Protein AF-A0A081NH70-F1 (afdb_monomer)

Mean predicted aligned error: 4.5 Å

Secondary structure (DSSP, 8-state):
-BHHHHTTT--HHHHHHHHHHHHHHHHHTTT-TT--EEEEEESSS--SBPHHHHHHHHTSTTEEEEEESSS-TTSPP-GGG-S-TTTSPPS-HHHHHHHTT--EE---EE-IIIIIHHHHHHHHHHT-EE---GGGEE-----

Radius of gyration: 14.25 Å; Cα contacts (8 Å, |Δi|>4): 231; chains: 1; bounding box: 35×32×35 Å

InterPro domains:
  IPR036380 Isochorismatase-like superfamily [G3DSA:3.40.50.850] (1-143)
  IPR036380 Isochorismatase-like superfamily [SSF52499] (1-140)

Sequence (143 aa):
MQTGFKDQQFDPVEVERVLSEQVRLATLLLSNDWVVFVNVNFAMDKGKTLPELLVALKAKRSYHYFLKDSYDSFEPLNIAKSWDVAEAIPGRLKPFLQREGVVDVMPVGCFDSACVRATAEGAKKAGFGVMVDRELNITVNRQ

Solvent-accessible surface area (backbone atoms only — not comparable to full-atom values): 8140 Å² total; per-residue (Å²): 84,32,46,49,43,58,82,73,58,48,45,69,70,59,47,53,54,24,51,52,52,47,34,51,52,42,56,72,44,50,86,40,85,90,57,73,46,77,49,66,44,61,35,55,100,29,64,54,64,37,66,74,49,46,55,42,47,65,72,26,88,54,47,45,43,38,60,22,77,60,53,32,57,57,51,75,52,62,66,94,63,45,83,70,65,85,82,30,59,89,74,48,50,58,68,51,40,56,73,73,65,57,55,67,44,69,61,69,33,56,34,37,89,46,30,31,43,38,26,45,53,35,40,44,75,74,70,33,47,71,51,76,59,69,77,42,28,41,63,84,55,85,128

Nearest PDB structures (foldseek):
  3hb7-assembly4_G  TM=7.743E-01  e=7.559E-04  Alkaliphilus metalliredigens QYMF
  3uao-assembly1_A  TM=6.728E-01  e=6.604E-04  Bordetella bronchiseptica
  4l08-assembly3_F  TM=6.247E-01  e=2.727E-03  Pseudomonas putida S16
  2fq1-assembly1_B  TM=7.405E-01  e=1.475E-02  Escherichia coli
  3kl2-assembly1_C  TM=5.100E-01  e=8.034E-03  Streptomyces avermitilis

pLDDT: mean 88.59, std 11.68, range [38.16, 98.38]

Structure (mmCIF, N/CA/C/O backbone):
data_AF-A0A081NH70-F1
#
_entry.id   AF-A0A081NH70-F1
#
loop_
_atom_site.group_PDB
_atom_site.id
_atom_site.type_symbol
_atom_site.label_atom_id
_atom_site.label_alt_id
_atom_site.label_comp_id
_atom_site.label_asym_id
_atom_site.label_entity_id
_atom_site.label_seq_id
_atom_site.pdbx_PDB_ins_code
_atom_site.Cartn_x
_atom_site.Cartn_y
_atom_site.Cartn_z
_atom_site.occupancy
_atom_site.B_iso_or_equiv
_atom_site.auth_seq_id
_atom_site.auth_comp_id
_atom_site.auth_asym_id
_atom_site.auth_atom_id
_atom_site.pdbx_PDB_model_num
ATOM 1 N N . MET A 1 1 ? 2.413 0.431 -5.819 1.00 89.69 1 MET A N 1
ATOM 2 C CA . MET A 1 1 ? 2.425 -0.165 -7.176 1.00 89.69 1 MET A CA 1
ATOM 3 C C . MET A 1 1 ? 2.449 0.955 -8.211 1.00 89.69 1 MET A C 1
ATOM 5 O O . MET A 1 1 ? 1.394 1.519 -8.477 1.00 89.69 1 MET A O 1
ATOM 9 N N . GLN A 1 2 ? 3.621 1.340 -8.733 1.00 90.56 2 GLN A N 1
ATOM 10 C CA . GLN A 1 2 ? 3.760 2.494 -9.643 1.00 90.56 2 GLN A CA 1
ATOM 11 C C . GLN A 1 2 ? 4.207 2.083 -11.053 1.00 90.56 2 GLN A C 1
ATOM 13 O O . GLN A 1 2 ? 4.913 1.085 -11.210 1.00 90.56 2 GLN A O 1
ATOM 18 N N . THR A 1 3 ? 3.821 2.866 -12.064 1.00 89.56 3 THR A N 1
ATOM 19 C CA . THR A 1 3 ? 4.087 2.596 -13.489 1.00 89.56 3 THR A CA 1
ATOM 20 C C . THR A 1 3 ? 5.574 2.430 -13.794 1.00 89.56 3 THR A C 1
ATOM 22 O O . THR A 1 3 ? 5.955 1.493 -14.486 1.00 89.56 3 THR A O 1
ATOM 25 N N . GLY A 1 4 ? 6.441 3.252 -13.201 1.00 86.25 4 GLY A N 1
ATOM 26 C CA . GLY A 1 4 ? 7.886 3.195 -13.434 1.00 86.25 4 GLY A CA 1
ATOM 27 C C . GLY A 1 4 ? 8.566 1.932 -12.901 1.00 86.25 4 GLY A C 1
ATOM 28 O O . GLY A 1 4 ? 9.689 1.638 -13.303 1.00 86.25 4 GLY A O 1
ATOM 29 N N . PHE A 1 5 ? 7.914 1.165 -12.019 1.00 85.00 5 PHE A N 1
ATOM 30 C CA . PHE A 1 5 ? 8.403 -0.161 -11.628 1.00 85.00 5 PHE A CA 1
ATOM 31 C C . PHE A 1 5 ? 7.911 -1.265 -12.569 1.00 85.00 5 PHE A C 1
ATOM 33 O O . PHE A 1 5 ? 8.676 -2.184 -12.862 1.00 85.00 5 PHE A O 1
ATOM 40 N N . LYS A 1 6 ? 6.675 -1.149 -13.076 1.00 79.81 6 LYS A N 1
ATOM 41 C CA . LYS A 1 6 ? 6.057 -2.134 -13.975 1.00 79.81 6 LYS A CA 1
ATOM 42 C C . LYS A 1 6 ? 6.876 -2.370 -15.233 1.00 79.81 6 LYS A C 1
ATOM 44 O O . LYS A 1 6 ? 7.092 -3.517 -15.596 1.00 79.81 6 LYS A O 1
ATOM 49 N N . ASP A 1 7 ? 7.395 -1.307 -15.829 1.00 72.50 7 ASP A N 1
ATOM 50 C CA . ASP A 1 7 ? 8.094 -1.419 -17.110 1.00 72.50 7 ASP A CA 1
ATOM 51 C C . ASP A 1 7 ? 9.585 -1.787 -16.962 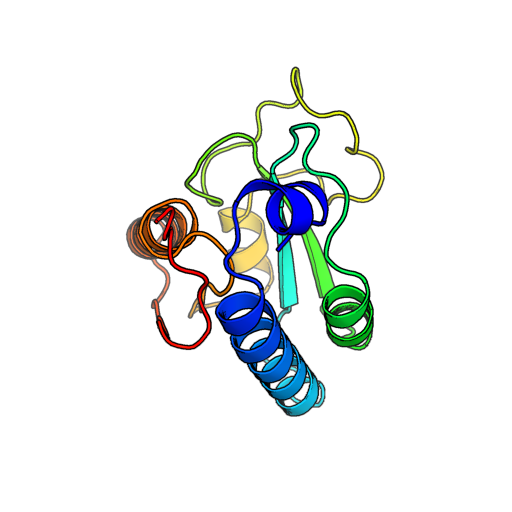1.00 72.50 7 ASP A C 1
ATOM 53 O O . ASP A 1 7 ? 10.261 -2.035 -17.955 1.00 72.50 7 ASP A O 1
ATOM 57 N N . GLN A 1 8 ? 10.129 -1.802 -15.735 1.00 73.88 8 GLN A N 1
ATOM 58 C CA . GLN A 1 8 ? 11.581 -1.901 -15.502 1.00 73.88 8 GLN A CA 1
ATOM 59 C C . GLN A 1 8 ? 12.016 -3.041 -14.573 1.00 73.88 8 GLN A C 1
ATOM 61 O O . GLN A 1 8 ? 13.197 -3.403 -14.568 1.00 73.88 8 GLN A O 1
ATOM 66 N N . GLN A 1 9 ? 11.137 -3.515 -13.687 1.00 79.75 9 GLN A N 1
ATOM 67 C CA . GLN A 1 9 ? 11.554 -4.342 -12.546 1.00 79.75 9 GLN A CA 1
ATOM 68 C C . GLN A 1 9 ? 10.614 -5.494 -12.217 1.00 79.75 9 GLN A C 1
ATOM 70 O O . GLN A 1 9 ? 10.982 -6.322 -11.388 1.00 79.75 9 GLN A O 1
ATOM 75 N N . PHE A 1 10 ? 9.423 -5.536 -12.802 1.00 84.19 10 PHE A N 1
ATOM 76 C CA . PHE A 1 10 ? 8.463 -6.574 -12.480 1.00 84.19 10 PHE A CA 1
ATOM 77 C C . PHE A 1 10 ? 8.412 -7.667 -13.549 1.00 84.19 10 PHE A C 1
ATOM 79 O O . PHE A 1 10 ? 8.490 -7.375 -14.741 1.00 84.19 10 PHE A O 1
ATOM 86 N N . ASP A 1 11 ? 8.207 -8.909 -13.114 1.00 87.94 11 ASP A N 1
ATOM 87 C CA . ASP A 1 11 ? 7.788 -9.991 -14.000 1.00 87.94 11 ASP A CA 1
ATOM 88 C C . ASP A 1 11 ? 6.341 -9.730 -14.480 1.00 87.94 11 ASP A C 1
ATOM 90 O O . ASP A 1 11 ? 5.458 -9.496 -13.646 1.00 87.94 11 ASP A O 1
ATOM 94 N N . PRO A 1 12 ? 6.059 -9.737 -15.799 1.00 87.56 12 PRO A N 1
ATOM 95 C CA . PRO A 1 12 ? 4.729 -9.410 -16.311 1.00 87.56 12 PRO A CA 1
ATOM 96 C C . PRO A 1 12 ? 3.616 -10.340 -15.813 1.00 87.56 12 PRO A C 1
ATOM 98 O O . PRO A 1 12 ? 2.511 -9.867 -15.543 1.00 87.56 12 PRO A O 1
ATOM 101 N N . VAL A 1 13 ? 3.902 -11.639 -15.667 1.00 89.94 13 VAL A N 1
ATOM 102 C CA . VAL A 1 13 ? 2.923 -12.648 -15.235 1.00 89.94 13 VAL A CA 1
ATOM 103 C C . VAL A 1 13 ? 2.610 -12.466 -13.754 1.00 89.94 13 VAL A C 1
ATOM 105 O O . VAL A 1 13 ? 1.446 -12.492 -13.347 1.00 89.94 13 VAL A O 1
ATOM 108 N N . GLU A 1 14 ? 3.636 -12.231 -12.937 1.00 91.19 14 GLU A N 1
ATOM 109 C CA . GLU A 1 14 ? 3.457 -11.944 -11.515 1.00 91.19 14 GLU A CA 1
ATOM 110 C C . GLU A 1 14 ? 2.657 -10.654 -11.300 1.00 91.19 14 GLU A C 1
ATOM 112 O O . GLU A 1 14 ? 1.743 -10.633 -10.474 1.00 91.19 14 GLU A O 1
ATOM 117 N N . VAL A 1 15 ? 2.951 -9.596 -12.064 1.00 90.81 15 VAL A N 1
ATOM 118 C CA . VAL A 1 15 ? 2.226 -8.319 -11.969 1.00 90.81 15 VAL A CA 1
ATOM 119 C C . VAL A 1 15 ? 0.772 -8.470 -12.294 1.00 90.81 15 VAL A C 1
ATOM 121 O O . VAL A 1 15 ? -0.049 -7.961 -11.540 1.00 90.81 15 VAL A O 1
ATOM 124 N N . GLU A 1 16 ? 0.450 -9.121 -13.406 1.00 91.50 16 GLU A N 1
ATOM 125 C CA . GLU A 1 16 ? -0.936 -9.295 -13.816 1.00 91.50 16 GLU A CA 1
ATOM 126 C C . GLU A 1 16 ? -1.724 -10.040 -12.735 1.00 91.50 16 GLU A C 1
ATOM 128 O O . GLU A 1 16 ? -2.778 -9.569 -12.299 1.00 91.50 16 GLU A O 1
ATOM 133 N N . ARG A 1 17 ? -1.162 -11.141 -12.220 1.00 94.38 17 ARG A N 1
ATOM 134 C CA . ARG A 1 17 ? -1.766 -11.928 -11.141 1.00 94.38 17 ARG A CA 1
ATOM 135 C C . ARG A 1 17 ? -1.976 -11.097 -9.872 1.00 94.38 17 ARG A C 1
ATOM 137 O O . ARG A 1 17 ? -3.095 -11.021 -9.369 1.00 94.38 17 ARG A O 1
ATOM 144 N N . VAL A 1 18 ? -0.920 -10.467 -9.355 1.00 95.12 18 VAL A N 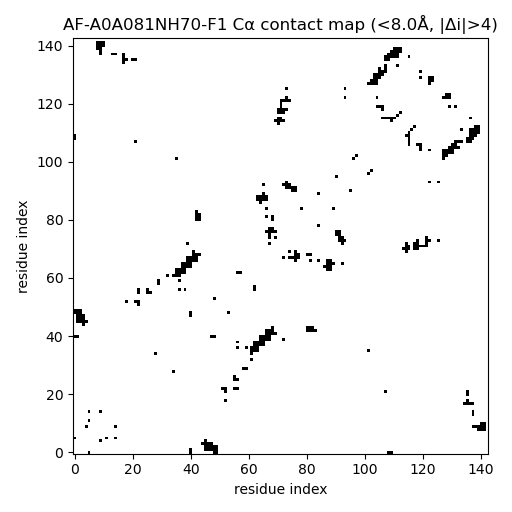1
ATOM 145 C CA . VAL A 1 18 ? -0.972 -9.707 -8.093 1.00 95.12 18 VAL A CA 1
ATOM 146 C C . VAL A 1 18 ? -1.862 -8.474 -8.224 1.00 95.12 18 VAL A C 1
ATOM 148 O O . VAL A 1 18 ? -2.631 -8.174 -7.313 1.00 95.12 18 VAL A O 1
ATOM 151 N N . LEU A 1 19 ? -1.799 -7.763 -9.351 1.00 94.25 19 LEU A N 1
ATOM 152 C CA . LEU A 1 19 ? -2.639 -6.595 -9.606 1.00 94.25 19 LEU A CA 1
ATOM 153 C C . LEU A 1 19 ? -4.120 -6.980 -9.646 1.00 94.25 19 LEU A C 1
ATOM 155 O O . LEU A 1 19 ? -4.935 -6.290 -9.036 1.00 94.25 19 LEU A O 1
ATOM 159 N N . SER A 1 20 ? -4.459 -8.088 -10.312 1.00 95.25 20 SER A N 1
ATOM 160 C CA . SER A 1 20 ? -5.832 -8.597 -10.370 1.00 95.25 20 SER A CA 1
ATOM 161 C C . SER A 1 20 ? -6.367 -8.932 -8.974 1.00 95.25 20 SER A C 1
ATOM 163 O O . SER A 1 20 ? -7.454 -8.488 -8.599 1.00 95.25 20 SER A O 1
ATOM 165 N N . GLU A 1 21 ? -5.568 -9.610 -8.146 1.00 96.94 21 GLU A N 1
ATOM 166 C CA . GLU A 1 21 ? -5.959 -9.943 -6.772 1.00 96.94 21 GLU A CA 1
ATOM 167 C C . GLU A 1 21 ? -6.053 -8.712 -5.857 1.00 96.94 21 GLU A C 1
ATOM 169 O O . GLU A 1 21 ? -6.994 -8.605 -5.069 1.00 96.94 21 GLU A O 1
ATOM 174 N N . GLN A 1 22 ? -5.153 -7.732 -5.992 1.00 96.44 22 GLN A N 1
ATOM 175 C CA . GLN A 1 22 ? -5.254 -6.465 -5.259 1.00 96.44 22 GLN A CA 1
ATOM 176 C C . GLN A 1 22 ? -6.511 -5.677 -5.646 1.00 96.44 22 GLN A C 1
ATOM 178 O O . GLN A 1 22 ? -7.196 -5.149 -4.769 1.00 96.44 22 GLN A O 1
ATOM 183 N N . VAL A 1 23 ? -6.851 -5.613 -6.939 1.00 96.56 23 VAL A N 1
ATOM 184 C CA . VAL A 1 23 ? -8.083 -4.966 -7.419 1.00 96.56 23 VAL A CA 1
ATOM 185 C C . VAL A 1 23 ? -9.318 -5.705 -6.904 1.00 96.56 23 VAL A C 1
ATOM 187 O O . VAL A 1 23 ? -10.270 -5.065 -6.444 1.00 96.56 23 VAL A O 1
ATOM 190 N N . ARG A 1 24 ? -9.303 -7.043 -6.917 1.00 96.69 24 ARG A N 1
ATOM 191 C CA . ARG A 1 24 ? -10.380 -7.877 -6.368 1.00 96.69 24 ARG A CA 1
ATOM 192 C C . ARG A 1 24 ? -10.577 -7.610 -4.877 1.00 96.69 24 ARG A C 1
ATOM 194 O O . ARG A 1 24 ? -11.703 -7.344 -4.460 1.00 96.69 24 ARG A O 1
ATOM 201 N N . LEU A 1 25 ? -9.500 -7.610 -4.091 1.00 96.06 25 LEU A N 1
ATOM 202 C CA . LEU A 1 25 ? -9.542 -7.295 -2.662 1.00 96.06 25 LEU A CA 1
ATOM 203 C C . LEU A 1 25 ? -10.072 -5.877 -2.413 1.00 96.06 25 LEU A C 1
ATOM 205 O O . LEU A 1 25 ? -10.978 -5.699 -1.601 1.00 96.06 25 LEU A O 1
ATOM 209 N N . ALA A 1 26 ? -9.553 -4.879 -3.134 1.00 95.50 26 ALA A N 1
ATOM 210 C CA . ALA A 1 2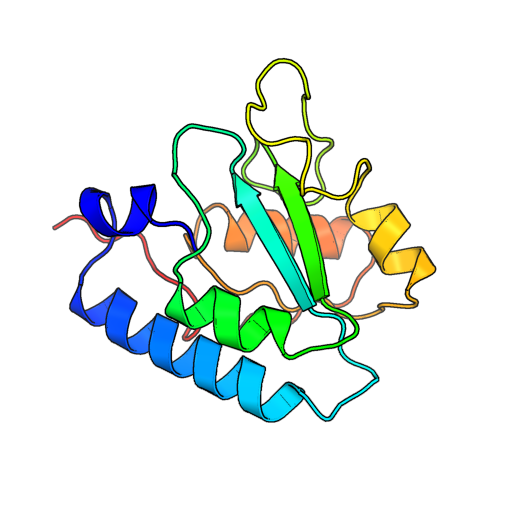6 ? -10.005 -3.497 -3.006 1.00 95.50 26 ALA A CA 1
ATOM 211 C C . ALA A 1 26 ? -11.512 -3.378 -3.279 1.00 95.50 26 ALA A C 1
ATOM 213 O O . ALA A 1 26 ? -12.231 -2.759 -2.498 1.00 95.50 26 ALA A O 1
ATOM 214 N N . THR A 1 27 ? -12.000 -4.043 -4.329 1.00 95.50 27 THR A N 1
ATOM 215 C CA . THR A 1 27 ? -13.422 -4.070 -4.702 1.00 95.50 27 THR A CA 1
ATOM 216 C C . THR A 1 27 ? -14.289 -4.710 -3.614 1.00 95.50 27 THR A C 1
ATOM 218 O O . THR A 1 27 ? -15.327 -4.158 -3.252 1.00 95.50 27 THR A O 1
ATOM 221 N N . LEU A 1 28 ? -13.853 -5.841 -3.045 1.00 95.75 28 LEU A N 1
ATOM 222 C CA . LEU A 1 28 ? -14.565 -6.533 -1.962 1.00 95.75 28 LEU A CA 1
ATOM 223 C C . LEU A 1 28 ? -14.684 -5.683 -0.690 1.00 95.75 28 LEU A C 1
ATOM 225 O O . LEU A 1 28 ? -15.659 -5.809 0.048 1.00 95.75 28 LEU A O 1
ATOM 229 N N . LEU A 1 29 ? -13.707 -4.813 -0.432 1.00 95.75 29 LEU A N 1
ATOM 230 C CA . LEU A 1 29 ? -13.664 -3.973 0.766 1.00 95.75 29 LEU A CA 1
ATOM 231 C C . LEU A 1 29 ? -14.336 -2.600 0.583 1.00 95.75 29 LEU A C 1
ATOM 233 O O . LEU A 1 29 ? -14.424 -1.839 1.549 1.00 95.75 29 LEU A O 1
ATOM 237 N N . LEU A 1 30 ? -14.857 -2.272 -0.608 1.00 94.56 30 LEU A N 1
ATOM 238 C CA . LEU A 1 30 ? -15.440 -0.950 -0.883 1.00 94.56 30 LEU A CA 1
ATOM 239 C C . LEU A 1 30 ? -16.580 -0.588 0.073 1.00 94.56 30 LEU A C 1
ATOM 241 O O . LEU A 1 30 ? -16.610 0.530 0.591 1.00 94.56 30 LEU A O 1
ATOM 245 N N . SER A 1 31 ? -17.477 -1.532 0.357 1.00 92.75 31 SER A N 1
ATOM 246 C CA . SER A 1 31 ? -18.624 -1.319 1.248 1.00 92.75 31 SER A CA 1
ATOM 247 C C . SER A 1 31 ? -18.286 -1.431 2.737 1.00 92.75 31 SER A C 1
ATOM 249 O O . SER A 1 31 ? -19.155 -1.204 3.572 1.00 92.75 31 SER A O 1
ATOM 251 N N . ASN A 1 32 ? -17.052 -1.800 3.097 1.00 95.31 32 ASN A N 1
ATOM 252 C CA . ASN A 1 32 ? -16.650 -1.923 4.494 1.00 95.31 32 ASN A CA 1
ATOM 253 C C . ASN A 1 32 ? -16.115 -0.584 5.012 1.00 95.31 32 ASN A C 1
ATOM 255 O O . ASN A 1 32 ? -14.960 -0.229 4.781 1.00 95.31 32 ASN A O 1
ATOM 259 N N . ASP A 1 33 ? -16.953 0.187 5.698 1.00 92.81 33 ASP A N 1
ATOM 260 C CA . ASP A 1 33 ? -16.599 1.520 6.208 1.00 92.81 33 ASP A CA 1
ATOM 261 C C . ASP A 1 33 ? -15.536 1.526 7.310 1.00 92.81 33 ASP A C 1
ATOM 263 O O . ASP A 1 33 ? -15.005 2.587 7.627 1.00 92.81 33 ASP A O 1
ATOM 267 N N . TRP A 1 34 ? -15.177 0.363 7.856 1.00 94.69 34 TRP A N 1
ATOM 268 C CA . TRP A 1 34 ? -14.105 0.246 8.848 1.00 94.69 34 TRP A CA 1
ATOM 269 C C . TRP A 1 34 ? -12.723 0.134 8.199 1.00 94.69 34 TRP A C 1
ATOM 271 O O . TRP A 1 34 ? -11.709 0.177 8.890 1.00 94.69 34 TRP A O 1
ATOM 281 N N . VAL A 1 35 ? -12.668 -0.007 6.872 1.00 96.25 35 VAL A N 1
ATOM 282 C CA . VAL A 1 35 ? -11.418 -0.082 6.121 1.00 96.25 35 VAL A CA 1
ATOM 283 C C . VAL A 1 35 ? -11.066 1.283 5.535 1.00 96.25 35 VAL A C 1
ATOM 285 O O . VAL A 1 35 ? -11.866 1.928 4.850 1.00 96.25 35 VAL A O 1
ATOM 288 N N . VAL A 1 36 ? -9.826 1.700 5.777 1.00 96.44 36 VAL A N 1
ATOM 289 C CA . VAL A 1 36 ? -9.207 2.894 5.196 1.00 96.44 36 VAL A CA 1
ATOM 290 C C . VAL A 1 36 ? -8.223 2.449 4.124 1.00 96.44 36 VAL A C 1
ATOM 292 O O . VAL A 1 36 ? -7.369 1.599 4.375 1.00 96.44 36 VAL A O 1
ATOM 295 N N . PHE A 1 37 ? -8.327 3.017 2.925 1.00 97.06 37 PHE A N 1
ATOM 296 C CA . PHE A 1 37 ? -7.377 2.744 1.852 1.00 97.06 37 PHE A CA 1
ATOM 297 C C . PHE A 1 37 ? -6.284 3.796 1.857 1.00 97.06 37 PHE A C 1
ATOM 299 O O . PHE A 1 37 ? -6.545 4.982 1.675 1.00 97.06 37 PHE A O 1
ATOM 306 N N . VAL A 1 38 ? -5.042 3.349 2.022 1.00 96.00 38 VAL A N 1
ATOM 307 C CA . VAL A 1 38 ? -3.869 4.215 1.946 1.00 96.00 38 VAL A CA 1
ATOM 308 C C . VAL A 1 38 ? -2.999 3.768 0.785 1.00 96.00 38 VAL A C 1
ATOM 310 O O . VAL A 1 38 ? -2.390 2.702 0.811 1.00 96.00 38 VAL A O 1
ATOM 313 N N . ASN A 1 39 ? -2.930 4.607 -0.238 1.00 94.81 39 ASN A N 1
ATOM 314 C CA . ASN A 1 39 ? -2.001 4.454 -1.341 1.00 94.81 39 ASN A CA 1
ATOM 315 C C . ASN A 1 39 ? -0.701 5.180 -1.005 1.00 94.81 39 ASN A C 1
ATOM 317 O O . ASN A 1 39 ? -0.720 6.371 -0.695 1.00 94.81 39 ASN A O 1
ATOM 321 N N . VAL A 1 40 ? 0.422 4.472 -1.083 1.00 93.38 40 VAL A N 1
ATOM 322 C CA . VAL A 1 40 ? 1.741 5.039 -0.805 1.00 93.38 40 VAL A CA 1
ATOM 323 C C . VAL A 1 40 ? 2.637 4.881 -2.024 1.00 93.38 40 VAL A C 1
ATOM 325 O O . VAL A 1 40 ? 2.923 3.761 -2.456 1.00 93.38 40 VAL A O 1
ATOM 328 N N . ASN A 1 41 ? 3.116 6.005 -2.552 1.00 91.88 41 ASN A N 1
ATOM 329 C CA . ASN A 1 41 ? 4.060 6.029 -3.663 1.00 91.88 41 ASN A CA 1
ATOM 330 C C . ASN A 1 41 ? 5.448 6.470 -3.207 1.00 91.88 41 ASN A C 1
ATOM 332 O O . ASN A 1 41 ? 5.610 7.304 -2.316 1.00 91.88 41 ASN A O 1
ATOM 336 N N . PHE A 1 42 ? 6.466 5.918 -3.857 1.00 88.38 42 PHE A N 1
ATOM 337 C CA . PHE A 1 42 ? 7.824 6.414 -3.744 1.00 88.38 42 PHE A CA 1
ATOM 338 C C . PHE A 1 42 ? 7.919 7.757 -4.482 1.00 88.38 42 PHE A C 1
ATOM 340 O O . PHE A 1 42 ? 7.575 7.836 -5.660 1.00 88.38 42 PHE A O 1
ATOM 347 N N . ALA A 1 43 ? 8.404 8.793 -3.803 1.00 82.94 43 ALA A N 1
ATOM 348 C CA . ALA A 1 43 ? 8.462 10.177 -4.266 1.00 82.94 43 ALA A CA 1
ATOM 349 C C . ALA A 1 43 ? 9.533 10.434 -5.338 1.00 82.94 43 ALA A C 1
ATOM 351 O O . ALA A 1 43 ? 9.693 11.564 -5.777 1.00 82.94 43 ALA A O 1
ATOM 352 N N . MET A 1 44 ? 10.281 9.410 -5.758 1.00 75.50 44 MET A N 1
ATOM 353 C CA . MET A 1 44 ? 11.222 9.493 -6.881 1.00 75.50 44 MET A CA 1
ATOM 354 C C . MET A 1 44 ? 10.486 9.364 -8.222 1.00 75.50 44 MET A C 1
ATOM 356 O O . MET A 1 44 ? 9.290 9.081 -8.246 1.00 75.50 44 MET A O 1
ATOM 360 N N . ASP A 1 45 ? 11.190 9.555 -9.341 1.00 69.50 45 ASP A N 1
ATOM 361 C CA . ASP A 1 45 ? 10.663 9.375 -10.704 1.00 69.50 45 ASP A CA 1
ATOM 362 C C . ASP A 1 45 ? 10.362 7.893 -11.005 1.00 69.50 45 ASP A C 1
ATOM 364 O O . ASP A 1 45 ? 11.106 7.171 -11.672 1.00 69.50 45 ASP A O 1
ATOM 368 N N . LYS A 1 46 ? 9.298 7.393 -10.378 1.00 80.12 46 LYS A N 1
ATOM 369 C CA . LYS A 1 46 ? 8.758 6.038 -10.527 1.00 80.12 46 LYS A CA 1
ATOM 370 C C . LYS A 1 46 ? 7.337 6.068 -11.071 1.00 80.12 46 LYS A C 1
ATOM 372 O O . LYS A 1 46 ? 6.669 5.040 -11.082 1.00 80.12 46 LYS A O 1
ATOM 377 N N . GLY A 1 47 ? 6.903 7.227 -11.566 1.00 83.94 47 GLY A N 1
ATOM 378 C CA . GLY A 1 47 ? 5.578 7.444 -12.125 1.00 83.94 47 GLY A CA 1
ATOM 379 C C . GLY A 1 47 ? 4.449 7.356 -11.098 1.00 83.94 47 GLY A C 1
ATOM 380 O O . GLY A 1 47 ? 4.663 7.341 -9.883 1.00 83.94 47 GLY A O 1
ATOM 381 N N . LYS A 1 48 ? 3.217 7.316 -11.608 1.00 87.94 48 LYS A N 1
ATOM 382 C CA . LYS A 1 48 ? 1.989 7.289 -10.803 1.00 87.94 48 LYS A CA 1
ATOM 383 C C . LYS A 1 48 ? 1.621 5.863 -10.412 1.00 87.94 48 LYS A C 1
ATOM 385 O O . LYS A 1 48 ? 2.163 4.899 -10.950 1.00 87.94 48 LYS A O 1
ATOM 390 N N . THR A 1 49 ? 0.675 5.722 -9.488 1.00 92.06 49 THR A N 1
ATOM 391 C CA . THR A 1 49 ? 0.037 4.429 -9.207 1.00 92.06 49 THR A CA 1
ATOM 392 C C . THR A 1 49 ? -0.541 3.831 -10.490 1.00 92.06 49 THR A C 1
ATOM 394 O O . THR A 1 49 ? -1.046 4.574 -11.333 1.00 92.06 49 THR A O 1
ATOM 397 N N . LEU A 1 50 ? -0.467 2.506 -10.636 1.00 92.38 50 LEU A N 1
ATOM 398 C CA . LEU A 1 50 ? -1.044 1.802 -11.786 1.00 92.38 50 LEU A CA 1
ATOM 399 C C . LEU A 1 50 ? -2.537 2.161 -11.954 1.00 92.38 50 LEU A C 1
ATOM 401 O O . LEU A 1 50 ? -3.266 2.105 -10.957 1.00 92.38 50 LEU A O 1
ATOM 405 N N . PRO A 1 51 ? -2.996 2.557 -13.161 1.00 92.00 51 PRO A N 1
ATOM 406 C CA . PRO A 1 51 ? -4.348 3.080 -13.367 1.00 92.00 51 PRO A CA 1
ATOM 407 C C . PRO A 1 51 ? -5.464 2.143 -12.899 1.00 92.00 51 PRO A C 1
ATOM 409 O O . PRO A 1 51 ? -6.418 2.596 -12.271 1.00 92.00 51 PRO A O 1
ATOM 412 N N . GLU A 1 52 ? -5.327 0.844 -13.155 1.00 90.88 52 GLU A N 1
ATOM 413 C CA . GLU A 1 52 ? -6.319 -0.181 -12.828 1.00 90.88 52 GLU A CA 1
ATOM 414 C C . GLU A 1 52 ? -6.536 -0.267 -11.313 1.00 90.88 52 GLU A C 1
ATOM 416 O O . GLU A 1 52 ? -7.670 -0.255 -10.829 1.00 90.88 52 GLU A O 1
ATOM 421 N N . LEU A 1 53 ? -5.439 -0.255 -10.550 1.00 93.25 53 LEU A N 1
ATOM 422 C CA . LEU A 1 53 ? -5.492 -0.212 -9.093 1.00 93.25 53 LEU A CA 1
ATOM 423 C C . LEU A 1 53 ? -6.017 1.136 -8.597 1.00 93.25 53 LEU A C 1
ATOM 425 O O . LEU A 1 53 ? -6.825 1.183 -7.674 1.00 93.25 53 LEU A O 1
ATOM 429 N N . LEU A 1 54 ? -5.581 2.241 -9.206 1.00 93.00 54 LEU A N 1
ATOM 430 C CA . LEU A 1 54 ? -5.969 3.583 -8.780 1.00 93.00 54 LEU A CA 1
ATOM 431 C C . LEU A 1 54 ? -7.483 3.809 -8.886 1.00 93.00 54 LEU A C 1
ATOM 433 O O . LEU A 1 54 ? -8.059 4.428 -7.992 1.00 93.00 54 LEU A O 1
ATOM 437 N N . VAL A 1 55 ? -8.123 3.299 -9.943 1.00 93.62 55 VAL A N 1
ATOM 438 C CA . VAL A 1 55 ? -9.584 3.358 -10.109 1.00 93.62 55 VAL A CA 1
ATOM 439 C C . VAL A 1 55 ? -10.286 2.619 -8.970 1.00 93.62 55 VAL A C 1
ATOM 441 O O . VAL A 1 55 ? -11.168 3.194 -8.331 1.00 93.62 55 VAL A O 1
ATOM 444 N N . ALA A 1 56 ? -9.862 1.389 -8.666 1.00 93.00 56 ALA A N 1
ATOM 445 C CA . ALA A 1 56 ? -10.445 0.598 -7.584 1.00 93.00 56 ALA A CA 1
ATOM 446 C C . ALA A 1 56 ? -10.258 1.271 -6.214 1.00 93.00 56 ALA A C 1
ATOM 448 O O . ALA A 1 56 ? -11.190 1.338 -5.417 1.00 93.00 56 ALA A O 1
ATOM 449 N N . LEU A 1 57 ? -9.074 1.830 -5.954 1.00 93.75 57 LEU A N 1
ATOM 450 C CA . LEU A 1 57 ? -8.782 2.509 -4.694 1.00 93.75 57 LEU A CA 1
ATOM 451 C C . LEU A 1 57 ? -9.609 3.791 -4.517 1.00 93.75 57 LEU A C 1
ATOM 453 O O . LEU A 1 57 ? -10.182 4.002 -3.451 1.00 93.75 57 LEU A O 1
ATOM 457 N N . LYS A 1 58 ? -9.715 4.632 -5.557 1.00 94.25 58 LYS A N 1
ATOM 458 C CA . LYS A 1 58 ? -10.468 5.900 -5.506 1.00 94.25 58 LYS A CA 1
ATOM 459 C C . LYS A 1 58 ? -11.982 5.715 -5.376 1.00 94.25 58 LYS A C 1
ATOM 461 O O . LYS A 1 58 ? -12.667 6.666 -5.009 1.00 94.25 58 LYS A O 1
ATOM 466 N N . ALA A 1 59 ? -12.509 4.519 -5.642 1.00 93.50 59 ALA A N 1
ATOM 467 C CA . ALA A 1 59 ? -13.912 4.209 -5.380 1.00 93.50 59 ALA A CA 1
ATOM 468 C C . ALA A 1 59 ? -14.238 4.168 -3.872 1.00 93.50 59 ALA A C 1
ATOM 470 O O . ALA A 1 59 ? -15.403 4.284 -3.489 1.00 93.50 59 ALA A O 1
ATOM 471 N N . LYS A 1 60 ? -13.228 4.036 -2.997 1.00 93.81 60 LYS A N 1
ATOM 472 C CA . LYS A 1 60 ? -13.406 4.083 -1.544 1.00 93.81 60 LYS A CA 1
ATOM 473 C C . LYS A 1 60 ? -13.429 5.529 -1.047 1.00 93.81 60 LYS A C 1
ATOM 475 O O . LYS A 1 60 ? -12.502 6.293 -1.289 1.00 93.81 60 LYS A O 1
ATOM 480 N N . ARG A 1 61 ? -14.456 5.893 -0.268 1.00 90.25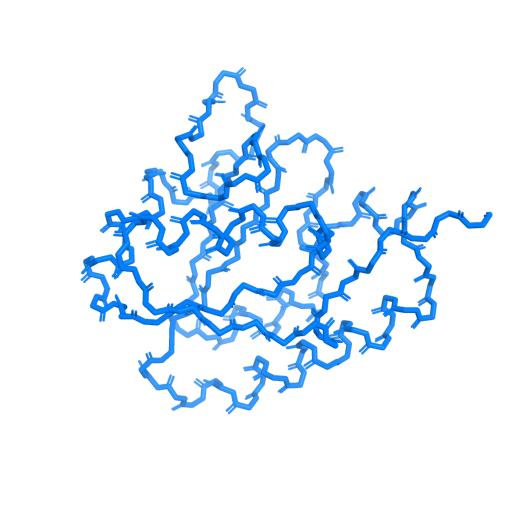 61 ARG A N 1
ATOM 481 C CA . ARG A 1 61 ? -14.569 7.239 0.331 1.00 90.25 61 ARG A CA 1
ATOM 482 C C . ARG A 1 61 ? -13.388 7.583 1.250 1.00 90.25 61 ARG A C 1
ATOM 484 O O . ARG A 1 61 ? -12.935 8.718 1.250 1.00 90.25 61 ARG A O 1
ATOM 491 N N . SER A 1 62 ? -12.898 6.610 2.016 1.00 92.56 62 SER A N 1
ATOM 492 C CA . SER A 1 62 ? -11.726 6.714 2.900 1.00 92.56 62 SER A CA 1
ATOM 493 C C . SER A 1 62 ? -10.414 6.393 2.166 1.00 92.56 62 SER A C 1
ATOM 495 O O . SER A 1 62 ? -9.545 5.702 2.697 1.00 92.56 62 SER A O 1
ATOM 497 N N . TYR A 1 63 ? -10.285 6.837 0.914 1.00 94.62 63 TYR A N 1
ATOM 498 C CA . TYR A 1 63 ? -9.042 6.753 0.153 1.00 94.62 63 TYR A CA 1
ATOM 499 C C . TYR A 1 63 ? -8.119 7.927 0.487 1.00 94.62 63 TYR A C 1
ATOM 501 O O . TYR A 1 63 ? -8.516 9.091 0.419 1.00 94.62 63 TYR A O 1
ATOM 509 N N . HIS A 1 64 ? -6.858 7.619 0.770 1.00 93.88 64 HIS A N 1
ATOM 510 C CA . HIS A 1 64 ? -5.823 8.591 1.088 1.00 93.88 64 HIS A CA 1
ATOM 511 C C . HIS A 1 64 ? -4.536 8.282 0.331 1.00 93.88 64 HIS A C 1
ATOM 513 O O . HIS A 1 64 ? -4.195 7.123 0.095 1.00 93.88 64 HIS A O 1
ATOM 519 N N . TYR A 1 65 ? -3.804 9.333 -0.031 1.00 91.81 65 TYR A N 1
ATOM 520 C CA . TYR A 1 65 ? -2.565 9.233 -0.791 1.00 91.81 65 TYR A CA 1
ATOM 521 C C . TYR A 1 65 ? -1.392 9.823 -0.008 1.00 91.81 65 TYR A C 1
ATOM 523 O O . TYR A 1 65 ? -1.479 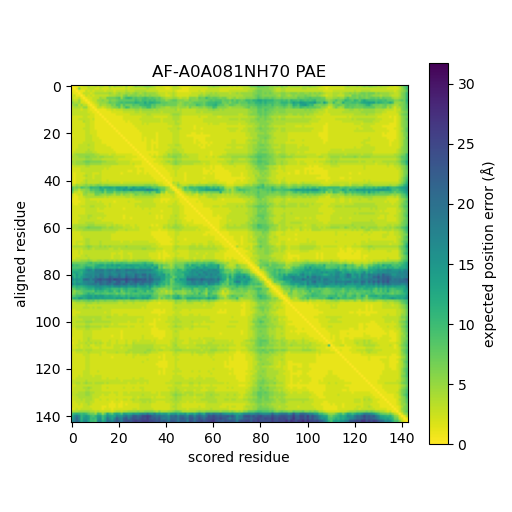10.947 0.484 1.00 91.81 65 TYR A O 1
ATOM 531 N N . PHE A 1 66 ? -0.301 9.067 0.096 1.00 91.75 66 PHE A N 1
ATOM 532 C CA . PHE A 1 66 ? 0.939 9.459 0.759 1.00 91.75 66 PHE A CA 1
ATOM 533 C C . PHE A 1 66 ? 2.149 9.242 -0.148 1.00 91.75 66 PHE A C 1
ATOM 535 O O . PHE A 1 66 ? 2.176 8.360 -1.010 1.00 91.75 66 PHE A O 1
ATOM 542 N N . LEU A 1 67 ? 3.188 10.029 0.113 1.00 88.94 67 LEU A N 1
ATOM 543 C CA . LEU A 1 67 ? 4.502 9.885 -0.494 1.00 88.94 67 LEU A CA 1
ATOM 544 C C . LEU A 1 67 ? 5.531 9.434 0.540 1.00 88.94 67 LEU A C 1
ATOM 546 O O . LEU A 1 67 ? 5.469 9.833 1.702 1.00 88.94 67 LEU A O 1
ATOM 550 N N . LYS A 1 68 ? 6.507 8.644 0.093 1.00 89.06 68 LYS A N 1
ATOM 551 C CA . LYS A 1 68 ? 7.687 8.239 0.871 1.00 89.06 68 LYS A CA 1
ATOM 552 C C . LYS A 1 68 ? 8.950 8.313 0.024 1.00 89.06 68 LYS A C 1
ATOM 554 O O . LYS A 1 68 ? 8.881 8.157 -1.187 1.00 89.06 68 LYS A O 1
ATOM 559 N N . ASP A 1 69 ? 10.109 8.484 0.637 1.00 88.12 69 ASP A N 1
ATOM 560 C CA . ASP A 1 69 ? 11.408 8.436 -0.049 1.00 88.12 69 ASP A CA 1
ATOM 561 C C . ASP A 1 69 ? 12.357 7.383 0.541 1.00 88.12 69 ASP A C 1
ATOM 563 O O . ASP A 1 69 ? 13.524 7.301 0.156 1.00 88.12 69 ASP A O 1
ATOM 567 N N . SER A 1 70 ? 11.838 6.532 1.427 1.00 90.00 70 SER A N 1
ATOM 568 C CA . SER A 1 70 ? 12.532 5.375 1.980 1.00 90.00 70 SER A CA 1
ATOM 569 C C . SER A 1 70 ? 11.714 4.089 1.810 1.00 90.00 70 SER A C 1
ATOM 571 O O . SER A 1 70 ? 10.589 4.082 1.290 1.00 90.00 70 SER A O 1
ATOM 573 N N . TYR A 1 71 ? 12.296 2.947 2.181 1.00 92.88 71 TYR A N 1
ATOM 574 C CA . TYR A 1 71 ? 11.607 1.658 2.084 1.00 92.88 71 TYR A CA 1
ATOM 575 C C . TYR A 1 71 ? 10.460 1.525 3.090 1.00 92.88 71 TYR A C 1
ATOM 577 O O . TYR A 1 71 ? 9.407 1.012 2.706 1.00 92.88 71 TYR A O 1
ATOM 585 N N . ASP A 1 72 ? 10.619 2.039 4.308 1.00 94.62 72 ASP A N 1
ATOM 586 C CA . ASP A 1 72 ? 9.582 2.038 5.339 1.00 94.62 72 ASP A CA 1
ATOM 587 C C . ASP A 1 72 ? 8.635 3.238 5.171 1.00 94.62 72 ASP A C 1
ATOM 589 O O . ASP A 1 72 ? 9.031 4.392 5.296 1.00 94.62 72 ASP A O 1
ATOM 593 N N . SER A 1 73 ? 7.352 2.971 4.919 1.00 94.56 73 SER A N 1
ATOM 594 C CA . SER A 1 73 ? 6.334 4.022 4.756 1.00 94.56 73 SER A CA 1
ATOM 595 C C . SER A 1 73 ? 6.007 4.786 6.051 1.00 94.56 73 SER A C 1
ATOM 597 O O . SER A 1 73 ? 5.304 5.795 6.003 1.00 94.56 73 SER A O 1
ATOM 599 N N . PHE A 1 74 ? 6.473 4.312 7.210 1.00 93.88 74 PHE A N 1
ATOM 600 C CA . PHE A 1 74 ? 6.313 4.990 8.499 1.00 93.88 74 PHE A CA 1
ATOM 601 C C . PHE A 1 74 ? 7.408 6.020 8.783 1.00 93.88 74 PHE A C 1
ATOM 603 O O . PHE A 1 74 ? 7.249 6.837 9.700 1.00 93.88 74 PHE A O 1
ATOM 610 N N . GLU A 1 75 ? 8.492 6.016 8.008 1.00 89.12 75 GLU A N 1
ATOM 611 C CA . GLU A 1 75 ? 9.522 7.039 8.118 1.00 89.12 75 GLU A CA 1
ATOM 612 C C . GLU A 1 75 ? 9.024 8.397 7.592 1.00 89.12 75 GLU A C 1
ATOM 614 O O . GLU A 1 75 ? 8.145 8.469 6.728 1.00 89.12 75 GLU A O 1
ATOM 619 N N . PRO A 1 76 ? 9.543 9.518 8.124 1.00 80.12 76 PRO A N 1
ATOM 620 C CA . PRO A 1 76 ? 9.187 10.840 7.626 1.00 80.12 76 PRO A CA 1
ATOM 621 C C . PRO A 1 76 ? 9.675 11.042 6.186 1.00 80.12 76 PRO A C 1
ATOM 623 O O . PRO A 1 76 ? 10.855 10.848 5.913 1.00 80.12 76 PRO A O 1
ATOM 626 N N . LEU A 1 77 ? 8.795 11.525 5.305 1.00 78.00 77 LEU A N 1
ATOM 627 C CA . LEU A 1 77 ? 9.175 11.945 3.955 1.00 78.00 77 LEU A CA 1
ATOM 628 C C . LEU A 1 77 ? 10.168 13.113 4.008 1.00 78.00 77 LEU A C 1
ATOM 630 O O . LEU A 1 77 ? 9.877 14.156 4.606 1.00 78.00 77 LEU A O 1
ATOM 634 N N . ASN A 1 78 ? 11.292 12.993 3.302 1.00 67.56 78 ASN A N 1
ATOM 635 C CA . ASN A 1 78 ? 12.144 14.143 3.020 1.00 67.56 78 ASN A CA 1
ATOM 636 C C . ASN A 1 78 ? 11.624 14.921 1.796 1.00 67.56 78 ASN A C 1
ATOM 638 O O . ASN A 1 78 ? 11.891 14.579 0.642 1.00 67.56 78 ASN A O 1
ATOM 642 N N . ILE A 1 79 ? 10.890 16.007 2.056 1.00 65.00 79 ILE A N 1
ATOM 643 C CA . ILE A 1 79 ? 10.220 16.827 1.028 1.00 65.00 79 ILE A CA 1
ATOM 644 C C . ILE A 1 79 ? 11.209 17.413 0.004 1.00 65.00 79 ILE A C 1
ATOM 646 O O . ILE A 1 79 ? 10.832 17.617 -1.147 1.00 65.00 79 ILE A O 1
ATOM 650 N N . ALA A 1 80 ? 12.487 17.601 0.361 1.00 57.91 80 ALA A N 1
ATOM 651 C CA . ALA A 1 80 ? 13.506 18.140 -0.547 1.00 57.91 80 ALA A CA 1
ATOM 652 C C . ALA A 1 80 ? 13.741 17.287 -1.815 1.00 57.91 80 ALA A C 1
ATOM 654 O O . ALA A 1 80 ? 14.393 17.751 -2.747 1.00 57.91 80 ALA A O 1
ATOM 655 N N . LYS A 1 81 ? 13.229 16.048 -1.860 1.00 56.47 81 LYS A N 1
ATOM 656 C CA . LYS A 1 81 ? 13.386 15.105 -2.979 1.00 56.47 81 LYS A CA 1
ATOM 657 C C . LYS A 1 81 ? 12.077 14.766 -3.710 1.00 56.47 81 LYS A C 1
ATOM 659 O O . LYS A 1 81 ? 12.086 13.893 -4.573 1.00 56.47 81 LYS A O 1
ATOM 664 N N . SER A 1 82 ? 10.960 15.406 -3.360 1.00 59.22 82 SER A N 1
ATOM 665 C CA . SER A 1 82 ? 9.614 15.000 -3.787 1.00 59.22 82 SER A CA 1
ATOM 666 C C . SER A 1 82 ? 9.025 15.942 -4.842 1.00 59.22 82 SER A C 1
ATOM 668 O O . SER A 1 82 ? 8.839 17.124 -4.570 1.00 59.22 82 SER A O 1
ATOM 670 N N . TRP A 1 83 ? 8.666 15.417 -6.018 1.00 59.59 83 TRP A N 1
ATOM 671 C CA . TRP A 1 83 ? 8.152 16.197 -7.158 1.00 59.59 83 TRP A CA 1
ATOM 672 C C . TRP A 1 83 ? 6.616 16.287 -7.239 1.00 59.59 83 TRP A C 1
ATOM 674 O O . TRP A 1 83 ? 6.112 17.140 -7.962 1.00 59.59 83 TRP A O 1
ATOM 684 N N . ASP A 1 84 ? 5.872 15.467 -6.482 1.00 60.78 84 ASP A N 1
ATOM 685 C CA . ASP A 1 84 ? 4.403 15.359 -6.596 1.00 60.78 84 ASP A CA 1
ATOM 686 C C . ASP A 1 84 ? 3.672 15.591 -5.258 1.00 60.78 84 ASP A C 1
ATOM 688 O O . ASP A 1 84 ? 2.836 14.811 -4.804 1.00 60.78 84 ASP A O 1
ATOM 692 N N . VAL A 1 85 ? 4.042 16.672 -4.565 1.00 63.12 85 VAL A N 1
ATOM 693 C CA . VAL A 1 85 ? 3.532 16.979 -3.214 1.00 63.12 85 VAL A CA 1
ATOM 694 C C . VAL A 1 85 ? 2.077 17.470 -3.213 1.00 63.12 85 VAL A C 1
ATOM 696 O O . VAL A 1 85 ? 1.459 17.520 -2.157 1.00 63.12 85 VAL A O 1
ATOM 699 N N . ALA A 1 86 ? 1.531 17.861 -4.370 1.00 65.62 86 ALA A N 1
ATOM 700 C CA . ALA A 1 86 ? 0.246 18.558 -4.457 1.00 65.62 86 ALA A CA 1
ATOM 701 C C . ALA A 1 86 ? -0.968 17.645 -4.214 1.00 65.62 86 ALA A C 1
ATOM 703 O O . ALA A 1 86 ? -1.946 18.083 -3.613 1.00 65.62 86 ALA A O 1
ATOM 704 N N . GLU A 1 87 ? -0.916 16.386 -4.664 1.00 68.06 87 GLU A N 1
ATOM 705 C CA . GLU A 1 87 ? -2.008 15.419 -4.462 1.00 68.06 87 GLU A CA 1
ATOM 706 C C . GLU A 1 87 ? -1.859 14.614 -3.158 1.00 68.06 87 GLU A C 1
ATOM 708 O O . GLU A 1 87 ? -2.818 13.988 -2.700 1.00 68.06 87 GLU A O 1
ATOM 713 N N . ALA A 1 88 ? -0.662 14.591 -2.565 1.00 77.12 88 ALA A N 1
ATOM 714 C CA . ALA A 1 88 ? -0.356 13.793 -1.382 1.00 77.12 88 ALA A CA 1
ATOM 715 C C . ALA A 1 88 ? -0.743 14.514 -0.086 1.00 77.12 88 ALA A C 1
ATOM 717 O O . ALA A 1 88 ? -0.566 15.723 0.055 1.00 77.12 88 ALA A O 1
ATOM 718 N N . ILE A 1 89 ? -1.218 13.759 0.907 1.00 75.19 89 ILE A N 1
ATOM 719 C CA . ILE A 1 89 ? -1.480 14.309 2.236 1.00 75.19 89 ILE A CA 1
ATOM 720 C C . ILE A 1 89 ? -0.139 14.679 2.883 1.00 75.19 89 ILE A C 1
ATOM 722 O O . ILE A 1 89 ? 0.716 13.804 3.061 1.00 75.19 89 ILE A O 1
ATOM 726 N N . PRO A 1 90 ? 0.059 15.945 3.290 1.00 65.44 90 PRO A N 1
ATOM 727 C CA . PRO A 1 90 ? 1.253 16.332 4.018 1.00 65.44 90 PRO A CA 1
ATOM 728 C C . PRO A 1 90 ? 1.214 15.718 5.421 1.00 65.44 90 PRO A C 1
ATOM 730 O O . PRO A 1 90 ? 0.257 15.905 6.174 1.00 65.44 90 PRO A O 1
ATOM 733 N N . GLY A 1 91 ? 2.266 14.994 5.801 1.00 70.88 91 GLY A N 1
ATOM 734 C CA . GLY A 1 91 ? 2.406 14.468 7.156 1.00 70.88 91 GLY A CA 1
ATOM 735 C C . GLY A 1 91 ? 3.033 13.083 7.225 1.00 70.88 91 GLY A C 1
ATOM 736 O O . GLY A 1 91 ? 3.564 12.560 6.251 1.00 70.88 91 GLY A O 1
ATOM 737 N N . ARG A 1 92 ? 2.993 12.499 8.426 1.00 85.25 92 ARG A N 1
ATOM 738 C CA . ARG A 1 92 ? 3.518 11.158 8.710 1.00 85.25 92 ARG A CA 1
ATOM 739 C C . ARG A 1 92 ? 2.372 10.153 8.766 1.00 85.25 92 ARG A C 1
ATOM 741 O O . ARG A 1 92 ? 1.319 10.454 9.329 1.00 85.25 92 ARG A O 1
ATOM 748 N N . LEU A 1 93 ? 2.617 8.946 8.262 1.00 91.81 93 LEU A N 1
ATOM 749 C CA . LEU A 1 93 ? 1.612 7.886 8.187 1.00 91.81 93 LEU A CA 1
ATOM 750 C C . LEU A 1 93 ? 1.089 7.464 9.573 1.00 91.81 93 LEU A C 1
ATOM 752 O O . LEU A 1 93 ? -0.115 7.330 9.755 1.00 91.81 93 LEU A O 1
ATOM 756 N N . LYS A 1 94 ? 1.961 7.332 10.587 1.00 94.25 94 LYS A N 1
ATOM 757 C CA . LYS A 1 94 ? 1.545 6.919 11.945 1.00 94.25 94 LYS A CA 1
ATOM 758 C C . LYS A 1 94 ? 0.488 7.847 12.573 1.00 94.25 94 LYS A C 1
ATOM 760 O O . LYS A 1 94 ? -0.577 7.342 12.916 1.00 94.25 94 LYS A O 1
ATOM 765 N N . PRO A 1 95 ? 0.729 9.165 12.737 1.00 93.75 95 PRO A N 1
ATOM 766 C CA . PRO A 1 95 ? -0.278 10.071 13.293 1.00 93.75 95 PRO A CA 1
ATOM 767 C C . PRO A 1 95 ? -1.591 10.081 12.508 1.00 93.75 95 PRO A C 1
ATOM 769 O O . PRO A 1 95 ? -2.653 10.214 13.107 1.00 93.75 95 PRO A O 1
ATOM 772 N N . PHE A 1 96 ? -1.522 9.928 11.180 1.00 94.31 96 PHE A N 1
ATOM 773 C CA . PHE A 1 96 ? -2.707 9.799 10.338 1.00 94.31 96 PHE A CA 1
ATOM 774 C C . PHE A 1 96 ? -3.517 8.554 10.721 1.00 94.31 96 PHE A C 1
ATOM 776 O O . PHE A 1 96 ? -4.666 8.687 11.126 1.00 94.31 96 PHE A O 1
ATOM 783 N N . LEU A 1 97 ? -2.901 7.368 10.689 1.00 95.81 97 LEU A N 1
ATOM 784 C CA . LEU A 1 97 ? -3.580 6.105 10.997 1.00 95.81 97 LEU A CA 1
ATOM 785 C C . LEU A 1 97 ? -4.171 6.095 12.415 1.00 95.81 97 LEU A C 1
ATOM 787 O O . LEU A 1 97 ? -5.288 5.629 12.610 1.00 95.81 97 LEU A O 1
ATOM 791 N N . GLN A 1 98 ? -3.462 6.669 13.393 1.00 95.50 98 GLN A N 1
ATOM 792 C CA . GLN A 1 98 ? -3.961 6.790 14.768 1.00 95.50 98 GLN A CA 1
ATOM 793 C C . GLN A 1 98 ? -5.199 7.688 14.869 1.00 95.50 98 GLN A C 1
ATOM 795 O O . GLN A 1 98 ? -6.121 7.374 15.616 1.00 95.50 98 GLN A O 1
ATOM 800 N N . ARG A 1 99 ? -5.237 8.795 14.119 1.00 94.81 99 ARG A N 1
ATOM 801 C CA . ARG A 1 99 ? -6.399 9.692 14.085 1.00 94.81 99 ARG A CA 1
ATOM 802 C C . ARG A 1 99 ? -7.608 9.039 13.418 1.00 94.81 99 ARG A C 1
ATOM 804 O O . ARG A 1 99 ? -8.722 9.262 13.873 1.00 94.81 99 ARG A O 1
ATOM 811 N N . GLU A 1 100 ? -7.384 8.223 12.391 1.00 95.00 100 GLU A N 1
ATOM 812 C CA . GLU A 1 100 ? -8.441 7.437 11.740 1.00 95.00 100 GLU A CA 1
ATOM 813 C C . GLU A 1 100 ? -8.890 6.220 12.579 1.00 95.00 100 GLU A C 1
ATOM 815 O O . GLU A 1 100 ? -9.768 5.473 12.159 1.00 95.00 100 GLU A O 1
ATOM 820 N N . GLY A 1 101 ? -8.299 5.994 13.761 1.00 96.25 101 GLY A N 1
ATOM 821 C CA . GLY A 1 101 ? -8.655 4.877 14.642 1.00 96.25 101 GLY A CA 1
ATOM 822 C C . GLY A 1 101 ? -8.205 3.506 14.129 1.00 96.25 101 GLY A C 1
ATOM 823 O O . GLY A 1 101 ? -8.728 2.486 14.573 1.00 96.25 101 GLY A O 1
ATOM 824 N N . VAL A 1 102 ? -7.245 3.462 13.201 1.00 97.62 102 VAL A N 1
ATOM 825 C CA . VAL A 1 102 ? -6.714 2.212 12.646 1.00 97.62 102 VAL A CA 1
ATOM 826 C C . VAL A 1 102 ? -5.920 1.467 13.717 1.00 97.62 102 VAL A C 1
ATOM 828 O O . VAL A 1 102 ? -5.034 2.037 14.354 1.00 97.62 102 VAL A O 1
ATOM 831 N N . VAL A 1 103 ? -6.212 0.177 13.885 1.00 97.81 103 VAL A N 1
ATOM 832 C CA . VAL A 1 103 ? -5.513 -0.715 14.829 1.00 97.81 103 VAL A 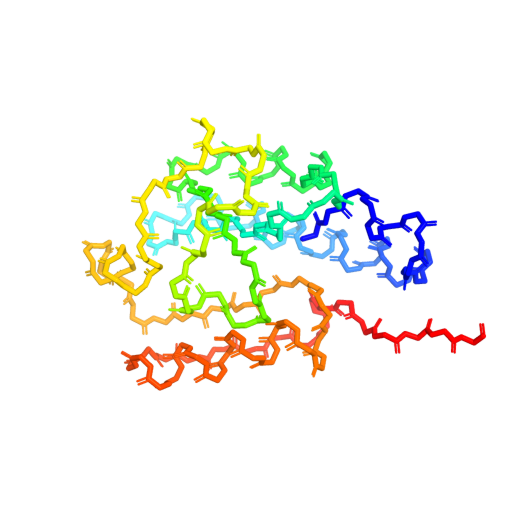CA 1
ATOM 833 C C . VAL A 1 103 ? -4.675 -1.783 14.128 1.00 97.81 103 VAL A C 1
ATOM 835 O O . VAL A 1 103 ? -3.626 -2.161 14.647 1.00 97.81 103 VAL A O 1
ATOM 838 N N . ASP A 1 104 ? -5.079 -2.193 12.924 1.00 98.12 104 ASP A N 1
ATOM 839 C CA . ASP A 1 104 ? -4.408 -3.199 12.104 1.00 98.12 104 ASP A CA 1
ATOM 840 C C . ASP A 1 104 ? -3.992 -2.615 10.750 1.00 98.12 104 ASP A C 1
ATOM 842 O O . ASP A 1 104 ? -4.730 -1.850 10.128 1.00 98.12 104 ASP A O 1
ATOM 846 N N . VAL A 1 105 ? -2.811 -3.000 10.271 1.00 98.06 105 VAL A N 1
ATOM 847 C CA . VAL A 1 105 ? -2.264 -2.588 8.976 1.00 98.06 105 VAL A CA 1
ATOM 848 C C . VAL A 1 105 ? -1.984 -3.822 8.127 1.00 98.06 105 VAL A C 1
ATOM 850 O O . VAL A 1 105 ? -1.311 -4.756 8.564 1.00 98.06 105 VAL A O 1
ATOM 853 N N . MET A 1 106 ? -2.463 -3.795 6.883 1.00 97.81 106 MET A N 1
ATOM 854 C CA . MET A 1 106 ? -2.193 -4.820 5.879 1.00 97.81 106 MET A CA 1
ATOM 855 C C . MET A 1 106 ? -1.433 -4.204 4.700 1.00 97.81 106 MET A C 1
ATOM 857 O O . MET A 1 106 ? -2.057 -3.665 3.784 1.00 97.81 106 MET A O 1
ATOM 861 N N . PRO A 1 107 ? -0.088 -4.206 4.716 1.00 96.88 107 PRO A N 1
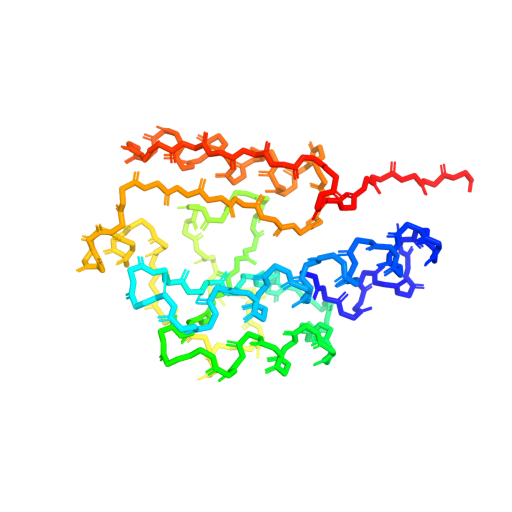ATOM 862 C CA . PRO A 1 107 ? 0.676 -3.665 3.607 1.00 96.88 107 PRO A CA 1
ATOM 863 C C . PRO A 1 107 ? 0.626 -4.637 2.421 1.00 96.88 107 PRO A C 1
ATOM 865 O O . PRO A 1 107 ? 1.040 -5.789 2.538 1.00 96.88 107 PRO A O 1
ATOM 868 N N . VAL A 1 108 ? 0.149 -4.139 1.279 1.00 96.62 108 VAL A N 1
ATOM 869 C CA . VAL A 1 108 ? 0.174 -4.832 -0.016 1.00 96.62 108 VAL A CA 1
ATOM 870 C C . VAL A 1 108 ? 0.911 -3.979 -1.044 1.00 96.62 108 VAL A C 1
ATOM 872 O O . VAL A 1 108 ? 0.831 -2.747 -1.009 1.00 96.62 108 VAL A O 1
ATOM 875 N N . GLY A 1 109 ? 1.648 -4.598 -1.965 1.00 94.50 109 GLY A N 1
ATOM 876 C CA . GLY A 1 109 ? 2.306 -3.857 -3.040 1.00 94.50 109 GLY A CA 1
ATOM 877 C C . GLY A 1 109 ? 3.606 -4.474 -3.529 1.00 94.50 109 GLY A C 1
ATOM 878 O O . GLY A 1 109 ? 3.676 -5.645 -3.873 1.00 94.50 109 GLY A O 1
ATOM 879 N N . CYS A 1 110 ? 4.644 -3.649 -3.624 1.00 92.44 110 CYS A N 1
ATOM 880 C CA . CYS A 1 110 ? 5.935 -4.025 -4.186 1.00 92.44 110 CYS A CA 1
ATOM 881 C C . CYS A 1 110 ? 7.069 -3.268 -3.475 1.00 92.44 110 CYS A C 1
ATOM 883 O O . CYS A 1 110 ? 6.913 -2.096 -3.128 1.00 92.44 110 CYS A O 1
ATOM 885 N N . PHE A 1 111 ? 8.248 -3.842 -3.266 1.00 92.44 111 PHE A N 1
ATOM 886 C CA . PHE A 1 111 ? 8.598 -5.261 -3.378 1.00 92.44 111 PHE A CA 1
ATOM 887 C C . PHE A 1 111 ? 8.426 -5.972 -2.027 1.00 92.44 111 PHE A C 1
ATOM 889 O O . PHE A 1 111 ? 8.739 -5.365 -0.997 1.00 92.44 111 PHE A O 1
ATOM 896 N N . ASP A 1 112 ? 7.985 -7.235 -2.036 1.00 92.19 112 ASP A N 1
ATOM 897 C CA . ASP A 1 112 ? 7.678 -8.044 -0.840 1.00 92.19 112 ASP A CA 1
ATOM 898 C C . ASP A 1 112 ? 8.819 -8.011 0.190 1.00 92.19 112 ASP A C 1
ATOM 900 O O . ASP A 1 112 ? 8.643 -7.576 1.327 1.00 92.19 112 ASP A O 1
ATOM 904 N N . SER A 1 113 ? 10.034 -8.362 -0.238 1.00 91.19 113 SER A N 1
ATOM 905 C CA . SER A 1 113 ? 11.221 -8.446 0.622 1.00 91.19 113 SER A CA 1
ATOM 906 C C . SER A 1 113 ? 11.877 -7.099 0.954 1.00 91.19 113 SER A C 1
ATOM 908 O O . SER A 1 113 ? 12.799 -7.073 1.769 1.00 91.19 113 SER A O 1
ATOM 910 N N . ALA A 1 114 ? 11.413 -5.994 0.358 1.00 92.44 114 ALA A N 1
ATOM 911 C CA . ALA A 1 114 ? 11.971 -4.656 0.555 1.00 92.44 114 ALA A CA 1
ATOM 912 C C . ALA A 1 114 ? 10.936 -3.693 1.152 1.00 92.44 114 ALA A C 1
ATOM 914 O O . ALA A 1 114 ? 10.755 -3.663 2.366 1.00 92.44 114 ALA A O 1
ATOM 915 N N . CYS A 1 115 ? 10.250 -2.897 0.323 1.00 93.69 115 CYS A N 1
ATOM 916 C CA . CYS A 1 115 ? 9.328 -1.859 0.796 1.00 93.69 115 CYS A CA 1
ATOM 917 C C . CYS A 1 115 ? 8.166 -2.422 1.620 1.00 93.69 115 CYS A C 1
ATOM 919 O O . CYS A 1 115 ? 7.779 -1.804 2.613 1.00 93.69 115 CYS A O 1
ATOM 921 N N . VAL A 1 116 ? 7.608 -3.571 1.224 1.00 96.06 116 VAL A N 1
ATOM 922 C CA . VAL A 1 116 ? 6.467 -4.161 1.934 1.00 96.06 116 VAL A CA 1
ATOM 923 C C . VAL A 1 116 ? 6.911 -4.674 3.299 1.00 96.06 116 VAL A C 1
ATOM 925 O O . VAL A 1 116 ? 6.355 -4.248 4.310 1.00 96.06 116 VAL A O 1
ATOM 928 N N . ARG A 1 117 ? 7.974 -5.488 3.353 1.00 96.44 117 ARG A N 1
ATOM 929 C CA . ARG A 1 117 ? 8.571 -5.944 4.614 1.00 96.44 117 ARG A CA 1
ATOM 930 C C . ARG A 1 117 ? 8.965 -4.787 5.533 1.00 96.44 117 ARG A C 1
ATOM 932 O O . ARG A 1 117 ? 8.595 -4.803 6.703 1.00 96.44 117 ARG A O 1
ATOM 939 N N . ALA A 1 118 ? 9.681 -3.785 5.023 1.00 97.06 118 ALA A N 1
ATOM 940 C CA . ALA A 1 118 ? 10.107 -2.635 5.822 1.00 97.06 118 ALA A CA 1
ATOM 941 C C . ALA A 1 118 ? 8.904 -1.872 6.397 1.00 97.06 118 ALA A C 1
ATOM 943 O O . ALA A 1 118 ? 8.902 -1.534 7.575 1.00 97.06 118 ALA A O 1
ATOM 944 N N . THR A 1 119 ? 7.848 -1.681 5.600 1.00 97.38 119 THR A N 1
ATOM 945 C CA . THR A 1 119 ? 6.607 -1.034 6.054 1.00 97.38 119 THR A CA 1
ATOM 946 C C . THR A 1 119 ? 5.857 -1.882 7.087 1.00 97.38 119 THR A C 1
ATOM 948 O O . THR A 1 119 ? 5.333 -1.338 8.056 1.00 97.38 119 THR A O 1
ATOM 951 N N . ALA A 1 120 ? 5.824 -3.208 6.929 1.00 97.88 120 ALA A N 1
ATOM 952 C CA . ALA A 1 120 ? 5.241 -4.123 7.911 1.00 97.88 120 ALA A CA 1
ATOM 953 C C . ALA A 1 120 ? 5.990 -4.059 9.257 1.00 97.88 120 ALA A C 1
ATOM 955 O O . ALA A 1 120 ? 5.377 -3.968 10.322 1.00 97.88 120 ALA A O 1
ATOM 956 N N . GLU A 1 121 ? 7.325 -4.052 9.220 1.00 98.00 121 GLU A N 1
ATOM 957 C CA . GLU A 1 121 ? 8.162 -3.881 10.411 1.00 98.00 121 GLU A CA 1
ATOM 958 C C . GLU A 1 121 ? 7.974 -2.490 11.045 1.00 98.00 121 GLU A C 1
ATOM 960 O O . GLU A 1 121 ? 7.883 -2.386 12.272 1.00 98.00 121 GLU A O 1
ATOM 965 N N . GLY A 1 122 ? 7.862 -1.437 10.228 1.00 97.44 122 GLY A N 1
ATOM 966 C CA . GLY A 1 122 ? 7.556 -0.069 10.653 1.00 97.44 122 GLY A CA 1
ATOM 967 C C . GLY A 1 122 ? 6.205 0.044 11.361 1.00 97.44 122 GLY A C 1
ATOM 968 O O . GLY A 1 122 ? 6.132 0.588 12.464 1.00 97.44 122 GLY A O 1
ATOM 969 N N . ALA A 1 123 ? 5.152 -0.560 10.801 1.00 97.75 123 ALA A N 1
ATOM 970 C CA . ALA A 1 123 ? 3.820 -0.624 11.408 1.00 97.75 123 ALA A CA 1
ATOM 971 C C . ALA A 1 123 ? 3.853 -1.323 12.775 1.00 97.75 123 ALA A C 1
ATOM 973 O O . ALA A 1 123 ? 3.340 -0.796 13.766 1.00 9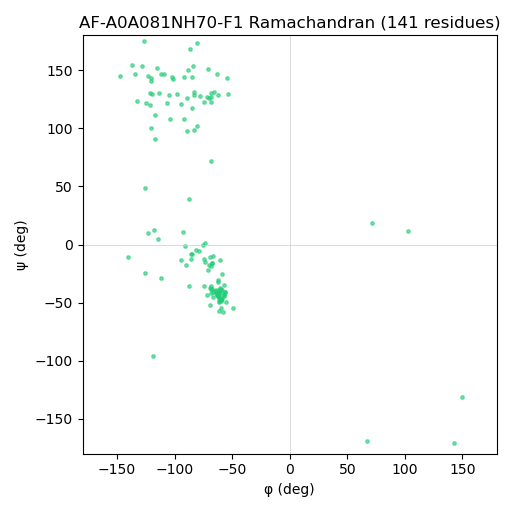7.75 123 ALA A O 1
ATOM 974 N N . LYS A 1 124 ? 4.537 -2.471 12.856 1.00 97.94 124 LYS A N 1
ATOM 975 C CA . LYS A 1 124 ? 4.688 -3.222 14.108 1.00 97.94 124 LYS A CA 1
ATOM 976 C C . LYS A 1 124 ? 5.414 -2.400 15.175 1.00 97.94 124 LYS A C 1
ATOM 978 O O . LYS A 1 124 ? 4.952 -2.323 16.310 1.00 97.94 124 LYS A O 1
ATOM 983 N N . LYS A 1 125 ? 6.523 -1.740 14.820 1.00 97.69 125 LYS A N 1
ATOM 984 C CA . LYS A 1 125 ? 7.253 -0.825 15.723 1.00 97.69 125 LYS A CA 1
ATOM 985 C C . LYS A 1 125 ? 6.400 0.374 16.142 1.00 97.69 125 LYS A C 1
ATOM 987 O O . LYS A 1 125 ? 6.548 0.884 17.250 1.00 97.69 125 LYS A O 1
ATOM 992 N N . ALA A 1 126 ? 5.513 0.836 15.264 1.00 96.44 126 ALA A N 1
ATOM 993 C CA . ALA A 1 126 ? 4.612 1.945 15.534 1.00 96.44 126 ALA A CA 1
ATOM 994 C C . ALA A 1 126 ? 3.441 1.581 16.466 1.00 96.44 126 ALA A C 1
ATOM 996 O O . ALA A 1 126 ? 2.819 2.515 16.983 1.00 96.44 126 ALA A O 1
ATOM 997 N N . GLY A 1 127 ? 3.209 0.288 16.728 1.00 97.75 127 GLY A N 1
ATOM 998 C CA . GLY A 1 127 ? 2.213 -0.228 17.672 1.00 97.75 127 GLY A CA 1
ATOM 999 C C . GLY A 1 127 ? 0.938 -0.785 17.033 1.00 97.75 127 GLY A C 1
ATOM 1000 O O . GLY A 1 127 ? -0.025 -1.016 17.755 1.00 97.75 127 GLY A O 1
ATOM 1001 N N . PHE A 1 128 ? 0.913 -0.983 15.713 1.00 98.38 128 PHE A N 1
ATOM 1002 C CA . PHE A 1 128 ? -0.234 -1.568 15.013 1.00 98.38 128 PHE A CA 1
ATOM 1003 C C . PHE A 1 128 ? -0.139 -3.098 14.976 1.00 98.38 128 PHE A C 1
ATOM 1005 O O . PHE A 1 128 ? 0.961 -3.662 14.921 1.00 98.38 128 PHE A O 1
ATOM 1012 N N . GLY A 1 129 ? -1.290 -3.771 14.945 1.00 98.31 129 GLY A N 1
ATOM 1013 C CA . GLY A 1 129 ? -1.370 -5.141 14.453 1.00 98.31 129 GLY A CA 1
ATOM 1014 C C . GLY A 1 129 ? -0.984 -5.182 12.974 1.00 98.31 129 GLY A C 1
ATOM 1015 O O . GLY A 1 129 ? -1.182 -4.214 12.237 1.00 98.31 129 GLY A O 1
ATOM 1016 N N . VAL A 1 130 ? -0.352 -6.271 12.538 1.00 98.12 130 VAL A N 1
ATOM 1017 C CA . VAL A 1 130 ? 0.150 -6.389 11.164 1.00 98.12 130 VAL A CA 1
ATOM 1018 C C . VAL A 1 130 ? -0.262 -7.726 10.580 1.00 98.12 130 VAL A C 1
ATOM 1020 O O . VAL A 1 130 ? 0.090 -8.777 11.114 1.00 98.12 130 VAL A O 1
ATOM 1023 N N . MET A 1 131 ? -0.964 -7.669 9.452 1.00 96.81 131 MET A N 1
ATOM 1024 C CA . MET A 1 131 ? -1.309 -8.826 8.633 1.00 96.81 131 MET A CA 1
ATOM 1025 C C . MET A 1 131 ? -0.586 -8.701 7.300 1.00 96.81 131 MET A C 1
ATOM 1027 O O . MET A 1 131 ? -0.639 -7.653 6.669 1.00 96.81 131 MET A O 1
ATOM 1031 N N . VAL A 1 132 ? 0.094 -9.752 6.857 1.00 93.94 132 VAL A N 1
ATOM 1032 C CA . VAL A 1 132 ? 0.759 -9.759 5.550 1.00 93.94 132 VAL A CA 1
ATOM 1033 C C . VAL A 1 132 ? 0.253 -10.955 4.772 1.00 93.94 132 VAL A C 1
ATOM 1035 O O . VAL A 1 132 ? 0.418 -12.090 5.215 1.00 93.94 132 VAL A O 1
ATOM 1038 N N . ASP A 1 133 ? -0.319 -10.688 3.605 1.00 94.62 133 ASP A N 1
ATOM 1039 C CA . ASP A 1 133 ? -0.562 -11.702 2.591 1.00 94.62 133 ASP A CA 1
ATOM 1040 C C . ASP A 1 133 ? 0.488 -11.533 1.493 1.00 94.62 133 ASP A C 1
ATOM 1042 O O . ASP A 1 133 ? 0.487 -10.550 0.750 1.00 94.62 133 ASP A O 1
ATOM 1046 N N . ARG A 1 134 ? 1.430 -12.475 1.437 1.00 92.12 134 ARG A N 1
ATOM 1047 C CA . ARG A 1 134 ? 2.552 -12.417 0.494 1.00 92.12 134 ARG A CA 1
ATOM 1048 C C . ARG A 1 134 ? 2.111 -12.673 -0.943 1.00 92.12 134 ARG A C 1
ATOM 1050 O O . ARG A 1 134 ? 2.789 -12.216 -1.855 1.00 92.12 134 ARG A O 1
ATOM 1057 N N . GLU A 1 135 ? 0.970 -13.331 -1.149 1.00 93.88 135 GLU A N 1
ATOM 1058 C CA . GLU A 1 135 ? 0.417 -13.562 -2.487 1.00 93.88 135 GLU A CA 1
ATOM 1059 C C . GLU A 1 135 ? -0.103 -12.276 -3.131 1.00 93.88 135 GLU A C 1
ATOM 1061 O O . GLU A 1 135 ? -0.245 -12.210 -4.350 1.00 93.88 135 GLU A O 1
ATOM 1066 N N . LEU A 1 136 ? -0.327 -11.235 -2.327 1.00 95.94 136 LEU A N 1
ATOM 1067 C CA . LEU A 1 136 ? -0.700 -9.900 -2.782 1.00 95.94 136 LEU A C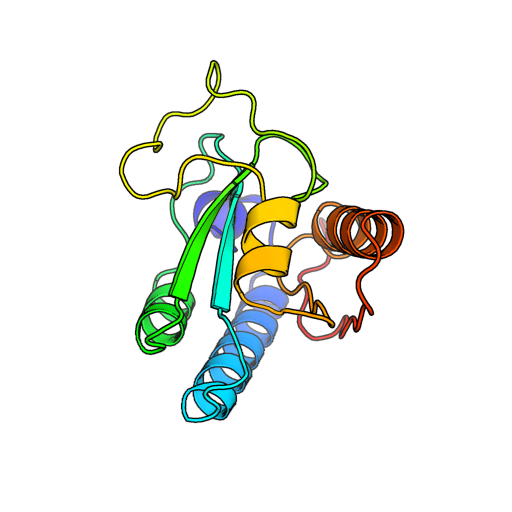A 1
ATOM 1068 C C . LEU A 1 136 ? 0.507 -8.982 -2.985 1.00 95.94 136 LEU A C 1
ATOM 1070 O O . LEU A 1 136 ? 0.319 -7.778 -3.166 1.00 95.94 136 LEU A O 1
ATOM 1074 N N . ASN A 1 137 ? 1.734 -9.506 -2.962 1.00 95.56 137 ASN A N 1
ATOM 1075 C CA . ASN A 1 137 ? 2.944 -8.713 -3.136 1.00 95.56 137 ASN A CA 1
ATOM 1076 C C . ASN A 1 137 ? 3.763 -9.176 -4.337 1.00 95.56 137 ASN A C 1
ATOM 1078 O O . ASN A 1 137 ? 3.908 -10.366 -4.587 1.00 95.56 137 ASN A O 1
ATOM 1082 N N . ILE A 1 138 ? 4.363 -8.215 -5.039 1.00 92.19 138 ILE A N 1
ATOM 1083 C CA . ILE A 1 138 ? 5.348 -8.495 -6.085 1.00 92.19 138 ILE A CA 1
ATOM 1084 C C . ILE A 1 138 ? 6.691 -8.822 -5.441 1.00 92.19 138 ILE A C 1
ATOM 1086 O O . ILE A 1 138 ? 7.217 -8.035 -4.641 1.00 92.19 138 ILE A O 1
ATOM 1090 N N . THR A 1 139 ? 7.277 -9.946 -5.822 1.00 89.25 139 THR A N 1
ATOM 1091 C CA . THR A 1 139 ? 8.641 -10.325 -5.464 1.00 89.25 139 THR A CA 1
ATOM 1092 C C . THR A 1 139 ? 9.656 -9.700 -6.427 1.00 89.25 139 THR A C 1
ATOM 1094 O O . THR A 1 139 ? 9.350 -9.343 -7.561 1.00 89.25 139 THR A O 1
ATOM 1097 N N . VAL A 1 140 ? 10.894 -9.481 -5.969 1.00 70.75 140 VAL A N 1
ATOM 1098 C CA . VAL A 1 140 ? 11.977 -9.111 -6.894 1.00 70.75 140 VAL A CA 1
ATOM 1099 C C . VAL A 1 140 ? 12.458 -10.399 -7.550 1.00 70.75 140 VAL A C 1
ATOM 1101 O O . VAL A 1 140 ? 13.233 -11.125 -6.934 1.00 70.75 140 VAL A O 1
ATOM 1104 N N . ASN A 1 141 ? 12.049 -10.663 -8.786 1.00 53.62 141 ASN A N 1
ATOM 1105 C CA . ASN A 1 141 ? 12.691 -11.668 -9.628 1.00 53.62 141 ASN A CA 1
ATOM 1106 C C . ASN A 1 141 ? 13.205 -10.994 -10.901 1.00 53.62 141 ASN A C 1
ATOM 1108 O O . ASN A 1 141 ? 12.458 -10.729 -11.834 1.00 53.62 141 ASN A O 1
ATOM 1112 N N . ARG A 1 142 ? 14.512 -10.710 -10.930 1.00 49.47 142 ARG A N 1
ATOM 1113 C CA . ARG A 1 142 ? 15.251 -10.653 -12.193 1.00 49.47 142 ARG A CA 1
ATOM 1114 C C . ARG A 1 142 ? 15.816 -12.050 -12.409 1.00 49.47 142 ARG A C 1
ATOM 1116 O O . ARG A 1 142 ? 16.713 -12.444 -11.664 1.00 49.47 142 ARG A O 1
ATOM 1123 N N . GLN A 1 143 ? 15.263 -12.787 -13.364 1.00 38.16 143 GLN A N 1
ATOM 1124 C CA . GLN A 1 143 ? 16.073 -13.749 -14.106 1.00 38.16 143 GLN A CA 1
ATOM 1125 C C . GLN A 1 143 ? 16.809 -12.991 -15.207 1.00 38.16 143 GLN A C 1
ATOM 1127 O O . GLN A 1 143 ? 16.180 -12.088 -15.806 1.00 38.16 143 GLN A O 1
#

Foldseek 3Di:
DFPLCQVPFFDVVLCVQLVVVLLVVLQVCQPPPLDAAEAEDEQAPSHDDDPSNVVSQVSHPNRAYAYANALAQQDQHPCVRGDPVPRHDPDGPLVVCVVSVAQEDEQAEDDVVTSSVNNQVSCVVSRHHYDYDCSNHTHGDDD

Organism: NCBI:txid1137799